Protein AF-A0A1D2X8N1-F1 (afdb_monomer_lite)

Sequence (149 aa):
MAINDTDVKLFESQRLTDEDDGGGRVTGTEVIDGNINNLYRDISRIDRTVGDMALRKAFVGVSTDNNDAYLGSHIILTEAPKDENVSVLLFNTDDQIDVRKDARDKIEAFVIPSTAASFELLGNQLYPLDLEMWVGGKRAKPREPTNSR

pLDDT: mean 75.52, std 15.56, range [36.34, 91.69]

Secondary structure (DSSP, 8-state):
-PPPGGGEEEEEEEE-SSSTT-EEEEEEEE--TT-TTSSSPPPPHHHHHH-------EEEEE--SS-PPP--------S--SSTT--------S-SS-BHHHHHHHHHTT--PPP-------SS--SS-----------PPPPPP----

Structure (mmCIF, N/CA/C/O backbone):
data_AF-A0A1D2X8N1-F1
#
_entry.id   AF-A0A1D2X8N1-F1
#
loop_
_atom_site.group_PDB
_atom_site.id
_atom_site.type_symbol
_atom_site.label_atom_id
_atom_site.label_alt_id
_atom_site.label_comp_id
_atom_site.label_asym_id
_atom_site.label_entity_id
_atom_site.label_seq_id
_atom_site.pdbx_PDB_ins_code
_atom_site.Cartn_x
_atom_site.Cartn_y
_atom_site.Cartn_z
_atom_site.occupancy
_atom_site.B_iso_or_equiv
_atom_site.auth_seq_id
_atom_site.auth_comp_id
_atom_site.auth_asym_id
_atom_site.auth_atom_id
_atom_site.pdbx_PDB_model_num
ATOM 1 N N . MET A 1 1 ? -14.653 -2.329 26.204 1.00 65.44 1 MET A N 1
ATOM 2 C CA . MET A 1 1 ? -15.166 -3.450 25.380 1.00 65.44 1 MET A CA 1
ATOM 3 C C . MET A 1 1 ? -14.074 -3.778 24.386 1.00 65.44 1 MET A C 1
ATOM 5 O O . MET A 1 1 ? -13.647 -2.876 23.683 1.00 65.44 1 MET A O 1
ATOM 9 N N . ALA A 1 2 ? -13.596 -5.021 24.359 1.00 76.25 2 ALA A N 1
ATOM 10 C CA . ALA A 1 2 ? -12.395 -5.362 23.600 1.00 76.25 2 ALA A CA 1
ATOM 11 C C . ALA A 1 2 ? -12.532 -5.043 22.101 1.00 76.25 2 ALA A C 1
ATOM 13 O O . ALA A 1 2 ? -13.596 -5.248 21.519 1.00 76.25 2 ALA A O 1
ATOM 14 N N . ILE A 1 3 ? -11.436 -4.559 21.516 1.00 76.06 3 ILE A N 1
ATOM 15 C CA . ILE A 1 3 ? -11.256 -4.455 20.068 1.00 76.06 3 ILE A CA 1
ATOM 16 C C . ILE A 1 3 ? -11.100 -5.880 19.536 1.00 76.06 3 ILE A C 1
ATOM 18 O O . ILE A 1 3 ? -10.247 -6.623 20.026 1.00 76.06 3 ILE A O 1
ATOM 22 N N . ASN A 1 4 ? -11.935 -6.260 18.575 1.00 82.06 4 ASN A N 1
ATOM 23 C CA . ASN A 1 4 ? -11.891 -7.568 17.934 1.00 82.06 4 ASN A CA 1
ATOM 24 C C . ASN A 1 4 ? -11.105 -7.496 16.625 1.00 82.06 4 ASN A C 1
ATOM 26 O O . ASN A 1 4 ? -10.931 -6.428 16.039 1.00 82.06 4 ASN A O 1
ATOM 30 N N . ASP A 1 5 ? -10.696 -8.656 16.117 1.00 78.69 5 ASP A N 1
ATOM 31 C CA . ASP A 1 5 ? -9.969 -8.749 14.847 1.00 78.69 5 ASP A CA 1
ATOM 32 C C . ASP A 1 5 ? -10.776 -8.170 13.671 1.00 78.69 5 ASP A C 1
ATOM 34 O O . ASP A 1 5 ? -10.210 -7.568 12.766 1.00 78.69 5 ASP A O 1
ATOM 38 N N . THR A 1 6 ? -12.109 -8.273 13.717 1.00 82.25 6 THR A N 1
ATOM 39 C CA . THR A 1 6 ? -13.024 -7.712 12.706 1.00 82.25 6 THR A CA 1
ATOM 40 C C . THR A 1 6 ? -13.064 -6.187 12.680 1.00 82.25 6 THR A C 1
ATOM 42 O O . THR A 1 6 ? -13.567 -5.601 11.721 1.00 82.25 6 THR A O 1
ATOM 45 N N . ASP A 1 7 ? -12.576 -5.543 13.738 1.00 82.44 7 ASP A N 1
ATOM 46 C CA . ASP A 1 7 ? -12.572 -4.089 13.856 1.00 82.44 7 ASP A CA 1
ATOM 47 C C . ASP A 1 7 ? -11.327 -3.492 13.179 1.00 82.44 7 ASP A C 1
ATOM 49 O O . ASP A 1 7 ? -11.306 -2.298 12.881 1.00 82.44 7 ASP A O 1
ATOM 53 N N . VAL A 1 8 ? -10.298 -4.306 12.900 1.00 83.50 8 VAL A N 1
ATOM 54 C CA . VAL A 1 8 ? -9.096 -3.893 12.163 1.00 83.50 8 VAL A CA 1
ATOM 55 C C . VAL A 1 8 ? -9.384 -3.948 1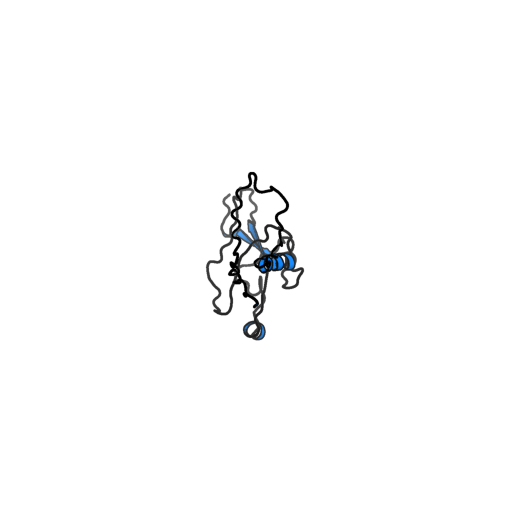0.669 1.00 83.50 8 VAL A C 1
ATOM 57 O O . VAL A 1 8 ? -9.560 -5.018 10.092 1.00 83.50 8 VAL A O 1
ATOM 60 N N . LYS A 1 9 ? -9.410 -2.777 10.036 1.00 86.62 9 LYS A N 1
ATOM 61 C CA . LYS A 1 9 ? -9.819 -2.623 8.642 1.00 86.62 9 LYS A CA 1
ATOM 62 C C . LYS A 1 9 ? -8.756 -1.922 7.818 1.00 86.62 9 LYS A C 1
ATOM 64 O O . LYS A 1 9 ? -7.994 -1.086 8.314 1.00 86.62 9 LYS A O 1
ATOM 69 N N . LEU A 1 10 ? -8.737 -2.262 6.534 1.00 87.56 10 LEU A N 1
ATOM 70 C CA . LEU A 1 10 ? -7.972 -1.556 5.519 1.00 87.56 10 LEU A CA 1
ATOM 71 C C . LEU A 1 10 ? -8.897 -0.538 4.845 1.00 87.56 10 LEU A C 1
ATOM 73 O O . LEU A 1 10 ? -10.023 -0.862 4.490 1.00 87.56 10 LEU A O 1
ATOM 77 N N . PHE A 1 11 ? -8.430 0.688 4.672 1.00 89.62 11 PHE A N 1
ATOM 78 C CA . PHE A 1 11 ? -9.166 1.797 4.085 1.00 89.62 11 PHE A CA 1
ATOM 79 C C . PHE A 1 11 ? -8.508 2.270 2.797 1.00 89.62 11 PHE A C 1
ATOM 81 O O . PHE A 1 11 ? -7.277 2.278 2.656 1.00 89.62 11 PHE A O 1
ATOM 88 N N . GLU A 1 12 ? -9.351 2.712 1.873 1.00 89.94 12 GLU A N 1
ATOM 89 C CA . GLU A 1 12 ? -8.935 3.271 0.598 1.00 89.94 12 GLU A CA 1
ATOM 90 C C . GLU A 1 12 ? -8.366 4.679 0.773 1.00 89.94 12 GLU A C 1
ATOM 92 O O . GLU A 1 12 ? -8.814 5.484 1.603 1.00 89.94 12 GLU A O 1
ATOM 97 N N . SER A 1 13 ? -7.373 4.996 -0.054 1.00 89.38 13 SER A N 1
ATOM 98 C CA . SER A 1 13 ? -6.922 6.370 -0.234 1.00 89.38 13 SER A CA 1
ATOM 99 C C . SER A 1 13 ? -7.914 7.167 -1.078 1.00 89.38 13 SER A C 1
ATOM 101 O O . SER A 1 13 ? -8.716 6.614 -1.826 1.00 89.38 13 SER A O 1
ATOM 103 N N . GLN A 1 14 ? -7.852 8.494 -0.960 1.00 88.94 14 GLN A N 1
ATOM 104 C CA . GLN A 1 14 ? -8.735 9.416 -1.675 1.00 88.94 14 GLN A CA 1
ATOM 105 C C . GLN A 1 14 ? -8.777 9.154 -3.185 1.00 88.94 14 GLN A C 1
ATOM 107 O O . GLN A 1 14 ? -9.816 9.362 -3.812 1.00 88.94 14 GLN A O 1
ATOM 112 N N . ARG A 1 15 ? -7.652 8.733 -3.768 1.00 89.56 15 ARG A N 1
ATOM 113 C CA . ARG A 1 15 ? -7.549 8.357 -5.176 1.00 89.56 15 ARG A CA 1
ATOM 114 C C . ARG A 1 15 ? -6.825 7.030 -5.288 1.00 89.56 15 ARG A C 1
ATOM 116 O O . ARG A 1 15 ? -5.602 6.970 -5.209 1.00 89.56 15 ARG A O 1
ATOM 123 N N . LEU A 1 16 ? -7.586 5.966 -5.499 1.00 85.81 16 LEU A N 1
ATOM 124 C CA . LEU A 1 16 ? -7.054 4.620 -5.658 1.00 85.81 16 LEU A CA 1
ATOM 125 C C . LEU A 1 16 ? -6.652 4.348 -7.117 1.00 85.81 16 LEU A C 1
ATOM 127 O O . LEU A 1 16 ? -7.176 3.449 -7.776 1.00 85.81 16 LEU A O 1
ATOM 131 N N . THR A 1 17 ? -5.763 5.178 -7.647 1.00 87.81 17 THR A N 1
ATOM 132 C CA . THR A 1 17 ? -5.417 5.174 -9.066 1.00 87.81 17 THR A CA 1
ATOM 133 C C . THR A 1 17 ? -3.893 5.143 -9.251 1.00 87.81 17 THR A C 1
ATOM 135 O O . THR A 1 17 ? -3.146 5.430 -8.313 1.00 87.81 17 THR A O 1
ATOM 138 N N . ASP A 1 18 ? -3.419 4.690 -10.416 1.00 83.62 18 ASP A N 1
ATOM 139 C CA . ASP A 1 18 ? -1.985 4.476 -10.698 1.00 83.62 18 ASP A CA 1
ATOM 140 C C . ASP A 1 18 ? -1.313 5.698 -11.366 1.00 83.62 18 ASP A C 1
ATOM 142 O O . ASP A 1 18 ? -0.162 5.641 -11.798 1.00 83.62 18 ASP A O 1
ATOM 146 N N . GLU A 1 19 ? -2.023 6.820 -11.429 1.00 87.38 19 GLU A N 1
ATOM 147 C CA . GLU A 1 19 ? -1.565 8.121 -11.901 1.00 87.38 19 GLU A CA 1
ATOM 148 C C . GLU A 1 19 ? -0.695 8.831 -10.850 1.00 87.38 19 GLU A C 1
ATOM 150 O O . GLU A 1 19 ? -0.690 8.492 -9.666 1.00 87.38 19 GLU A O 1
ATOM 155 N N . ASP A 1 20 ? 0.050 9.854 -11.281 1.00 87.25 20 ASP A N 1
ATOM 156 C CA . ASP A 1 20 ? 0.989 10.601 -10.430 1.00 87.25 20 ASP A CA 1
ATOM 157 C C . ASP A 1 20 ? 0.344 11.209 -9.174 1.00 87.25 20 ASP A C 1
ATOM 159 O O . ASP A 1 20 ? 1.022 11.416 -8.165 1.00 87.25 20 ASP A O 1
ATOM 163 N N . ASP A 1 21 ? -0.955 11.495 -9.235 1.00 88.00 21 ASP A N 1
ATOM 164 C CA . ASP A 1 21 ? -1.743 12.107 -8.171 1.00 88.00 21 ASP A CA 1
ATOM 165 C C . ASP A 1 21 ? -2.553 11.095 -7.336 1.00 88.00 21 ASP A C 1
ATOM 167 O O . ASP A 1 21 ? -3.347 11.510 -6.480 1.00 88.00 21 ASP A O 1
ATOM 171 N N . GLY A 1 22 ? -2.348 9.794 -7.581 1.00 86.31 22 GLY A N 1
ATOM 172 C CA . GLY A 1 22 ? -2.909 8.688 -6.808 1.00 86.31 22 GLY A CA 1
ATOM 173 C C . GLY A 1 22 ? -2.439 8.719 -5.353 1.00 86.31 22 GLY A C 1
ATOM 174 O O . GLY A 1 22 ? -1.328 9.144 -5.055 1.00 86.31 22 GLY A O 1
ATOM 175 N N . GLY A 1 23 ? -3.282 8.289 -4.419 1.00 89.38 23 GLY A N 1
ATOM 176 C CA . GLY A 1 23 ? -3.050 8.387 -2.978 1.00 89.38 23 GLY A CA 1
ATOM 177 C C . GLY A 1 23 ? -3.843 9.522 -2.327 1.00 89.38 23 GLY A C 1
ATOM 178 O O . GLY A 1 23 ? -5.056 9.639 -2.522 1.00 89.38 23 GLY A O 1
ATOM 179 N N . GLY A 1 24 ? -3.176 10.329 -1.498 1.00 89.56 24 GLY A N 1
ATOM 180 C CA . GLY A 1 24 ? -3.808 11.399 -0.723 1.00 89.56 24 GLY A CA 1
ATOM 181 C C . GLY A 1 24 ? -4.314 10.940 0.646 1.00 89.56 24 GLY A C 1
ATOM 182 O O . GLY A 1 24 ? -3.701 10.088 1.286 1.00 89.56 24 GLY A O 1
ATOM 183 N N . ARG A 1 25 ? -5.410 11.546 1.126 1.00 89.19 25 ARG A N 1
ATOM 184 C CA . ARG A 1 25 ? -5.947 11.323 2.484 1.00 89.19 25 ARG A CA 1
ATOM 185 C C . ARG A 1 25 ? -6.677 9.986 2.609 1.00 89.19 25 ARG A C 1
ATOM 187 O O . ARG A 1 25 ? -7.181 9.456 1.622 1.00 89.19 25 ARG A O 1
ATOM 194 N N . VAL A 1 26 ? -6.790 9.494 3.841 1.00 88.25 26 VAL A N 1
ATOM 195 C CA . VAL A 1 26 ? -7.656 8.356 4.173 1.00 88.25 26 VAL A CA 1
ATOM 196 C C . VAL A 1 26 ? -9.122 8.683 3.890 1.00 88.25 26 VAL A C 1
ATOM 198 O O . VAL A 1 26 ? -9.588 9.795 4.162 1.00 88.25 26 VAL A O 1
ATOM 201 N N . THR A 1 27 ? -9.844 7.711 3.343 1.00 86.75 27 THR A N 1
ATOM 202 C CA . THR A 1 27 ? -11.301 7.764 3.189 1.00 86.75 27 THR A CA 1
ATOM 203 C C . THR A 1 27 ? -11.979 6.841 4.197 1.00 86.75 27 THR A C 1
ATOM 205 O O . THR A 1 27 ? -11.346 5.970 4.786 1.00 86.75 27 THR A O 1
ATOM 208 N N . GLY A 1 28 ? -13.285 7.023 4.402 1.00 83.62 28 GLY A N 1
ATOM 209 C CA . GLY A 1 28 ? -14.094 6.082 5.182 1.00 83.62 28 GLY A CA 1
ATOM 210 C C . GLY A 1 28 ? -14.468 4.809 4.414 1.00 83.62 28 GLY A C 1
ATOM 211 O O . GLY A 1 28 ? -15.244 4.012 4.933 1.00 83.62 28 GLY A O 1
ATOM 212 N N . THR A 1 29 ? -13.977 4.638 3.182 1.00 86.62 29 THR A N 1
ATOM 213 C CA . THR A 1 29 ? -14.276 3.469 2.353 1.00 86.62 29 THR A CA 1
ATOM 214 C C . THR A 1 29 ? -13.340 2.331 2.727 1.00 86.62 29 THR A C 1
ATOM 216 O O . THR A 1 29 ? -12.118 2.464 2.664 1.00 86.62 29 THR A O 1
ATOM 219 N N . GLU A 1 30 ? -13.924 1.215 3.144 1.00 88.19 30 GLU A N 1
ATOM 220 C CA . GLU A 1 30 ? -13.202 0.003 3.511 1.00 88.19 30 GLU A CA 1
ATOM 221 C C . GLU A 1 30 ? -12.809 -0.802 2.267 1.00 88.19 30 GLU A C 1
ATOM 223 O O . GLU A 1 30 ? -13.635 -1.077 1.394 1.00 88.19 30 GLU A O 1
ATOM 228 N N . VAL A 1 31 ? -11.556 -1.251 2.236 1.00 87.06 31 VAL A N 1
ATOM 229 C CA . VAL A 1 31 ? -11.093 -2.275 1.309 1.00 87.06 31 VAL A CA 1
ATOM 230 C C . VAL A 1 31 ? -11.569 -3.628 1.833 1.00 87.06 31 VAL A C 1
ATOM 232 O O . VAL A 1 31 ? -10.988 -4.189 2.758 1.00 87.06 31 VAL A O 1
ATOM 235 N N . ILE A 1 32 ? -12.635 -4.148 1.229 1.00 86.25 32 ILE A N 1
ATOM 236 C CA . ILE A 1 32 ? -13.260 -5.415 1.615 1.00 86.25 32 ILE A CA 1
ATOM 237 C C . ILE A 1 32 ? -12.307 -6.583 1.331 1.00 86.25 32 ILE A C 1
ATOM 239 O O . ILE A 1 32 ? -11.848 -6.754 0.197 1.00 86.25 32 ILE A O 1
ATOM 243 N N . ASP A 1 33 ? -12.055 -7.405 2.350 1.00 82.12 33 ASP A N 1
ATOM 244 C CA . ASP A 1 33 ? -11.272 -8.633 2.211 1.00 82.12 33 ASP A CA 1
ATOM 245 C C . ASP A 1 33 ? -11.946 -9.635 1.255 1.00 82.12 33 ASP A C 1
ATOM 247 O O . ASP A 1 33 ? -13.171 -9.745 1.179 1.00 82.12 33 ASP A O 1
ATOM 251 N N . GLY A 1 34 ? -11.137 -10.353 0.479 1.00 79.94 34 GLY A N 1
ATOM 252 C CA . GLY A 1 34 ? -11.594 -11.302 -0.536 1.00 79.94 34 GLY A CA 1
ATOM 253 C C . GLY A 1 34 ? -12.233 -10.671 -1.780 1.00 79.94 34 GLY A C 1
ATOM 254 O O . GLY A 1 34 ? -12.525 -11.397 -2.734 1.00 79.94 34 GLY A O 1
ATOM 255 N N . ASN A 1 35 ? -12.426 -9.347 -1.822 1.00 84.75 35 ASN A N 1
ATOM 256 C CA . ASN A 1 35 ? -12.920 -8.672 -3.016 1.00 84.75 35 ASN A CA 1
ATOM 257 C C . ASN A 1 35 ? -11.785 -8.468 -4.031 1.00 84.75 35 ASN A C 1
ATOM 259 O O . ASN A 1 35 ? -10.806 -7.759 -3.783 1.00 84.75 35 ASN A O 1
ATOM 263 N N . ILE A 1 36 ? -11.927 -9.099 -5.194 1.00 80.62 36 ILE A N 1
ATOM 264 C CA . ILE A 1 36 ? -10.949 -9.010 -6.279 1.00 80.62 36 ILE A CA 1
ATOM 265 C C . ILE A 1 36 ? -11.058 -7.624 -6.916 1.00 80.62 36 ILE A C 1
ATOM 267 O O . ILE A 1 36 ? -12.145 -7.065 -7.038 1.00 80.62 36 ILE A O 1
ATOM 271 N N . ASN A 1 37 ? -9.927 -7.078 -7.349 1.00 80.88 37 ASN A N 1
ATOM 272 C CA . ASN A 1 37 ? -9.840 -5.771 -7.996 1.00 80.88 37 ASN A CA 1
ATOM 273 C C . ASN A 1 37 ? -10.170 -4.561 -7.117 1.00 80.88 37 ASN A C 1
ATOM 275 O O . ASN A 1 37 ? -10.339 -3.458 -7.633 1.00 80.88 37 ASN A O 1
ATOM 279 N N . ASN A 1 38 ? -10.223 -4.748 -5.797 1.00 83.50 38 ASN A N 1
ATOM 280 C CA . ASN A 1 38 ? -10.568 -3.663 -4.889 1.00 83.50 38 ASN A CA 1
ATOM 281 C C . ASN A 1 38 ? -9.384 -2.734 -4.598 1.00 83.50 38 ASN A C 1
ATOM 283 O O . ASN A 1 38 ? -9.554 -1.526 -4.536 1.00 83.50 38 ASN A O 1
ATOM 287 N N . LEU A 1 39 ? -8.171 -3.286 -4.456 1.00 84.81 39 LEU A N 1
ATOM 288 C CA . LEU A 1 39 ? -6.967 -2.495 -4.173 1.00 84.81 39 LEU A CA 1
ATOM 289 C C . LEU A 1 39 ? -6.056 -2.314 -5.388 1.00 84.81 39 LEU A C 1
ATOM 291 O O . LEU A 1 39 ? -5.447 -1.263 -5.523 1.00 84.81 39 LEU A O 1
ATOM 295 N N . TYR A 1 40 ? -5.961 -3.314 -6.258 1.00 86.00 40 TYR A N 1
ATOM 296 C CA . TYR A 1 40 ? -5.162 -3.306 -7.484 1.00 86.00 40 TYR A CA 1
ATOM 297 C C . TYR A 1 40 ? -6.013 -3.862 -8.611 1.00 86.00 40 TYR A C 1
ATOM 299 O O . TYR A 1 40 ? -6.789 -4.775 -8.369 1.00 86.00 40 TYR A O 1
ATOM 307 N N . ARG A 1 41 ? -5.863 -3.337 -9.827 1.00 85.31 41 ARG A N 1
ATOM 308 C CA . ARG A 1 41 ? -6.501 -3.929 -11.010 1.00 85.31 41 ARG A CA 1
ATOM 309 C C . ARG A 1 41 ? -5.838 -5.257 -11.387 1.00 85.31 41 ARG A C 1
ATOM 311 O O . ARG A 1 41 ? -4.672 -5.481 -11.064 1.00 85.31 41 ARG A O 1
ATOM 318 N N . ASP A 1 42 ? -6.548 -6.063 -12.164 1.00 84.56 42 ASP A N 1
ATOM 319 C CA . ASP A 1 42 ? -5.990 -7.256 -12.790 1.00 84.56 42 ASP A CA 1
ATOM 320 C C . ASP A 1 42 ? -4.792 -6.908 -13.683 1.00 84.56 42 ASP A C 1
ATOM 322 O O . ASP A 1 42 ? -4.814 -5.940 -14.450 1.00 84.56 42 ASP A O 1
ATOM 326 N N . ILE A 1 43 ? -3.757 -7.745 -13.609 1.00 81.81 43 ILE A N 1
ATOM 327 C CA . ILE A 1 43 ? -2.578 -7.641 -14.469 1.00 81.81 43 ILE A CA 1
ATOM 328 C C . ILE A 1 43 ? -2.900 -8.161 -15.873 1.00 81.81 43 ILE A C 1
ATOM 330 O O . ILE A 1 43 ? -3.420 -9.268 -16.049 1.00 81.81 43 ILE A O 1
ATOM 334 N N . 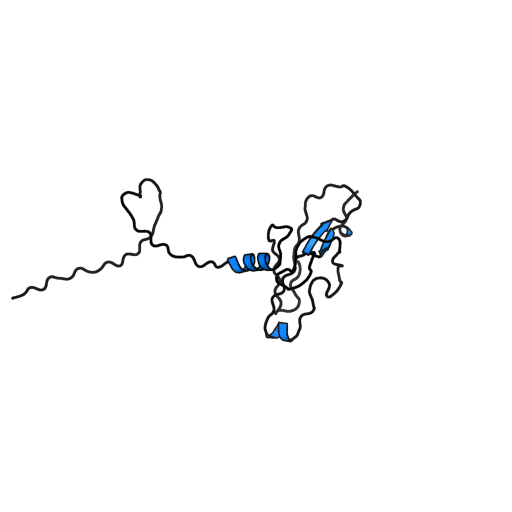SER A 1 44 ? -2.578 -7.381 -16.905 1.00 83.69 44 SER A N 1
ATOM 335 C CA . SER A 1 44 ? -2.747 -7.835 -18.284 1.00 83.69 44 SER A CA 1
ATOM 336 C C . SER A 1 44 ? -1.562 -8.697 -18.742 1.00 83.69 44 SER A C 1
ATOM 338 O O . SER A 1 44 ? -0.469 -8.679 -18.172 1.00 83.69 44 SER A O 1
ATOM 340 N N . ARG A 1 45 ? -1.744 -9.462 -19.831 1.00 82.31 45 ARG A N 1
ATOM 341 C CA . ARG A 1 45 ? -0.644 -10.255 -20.425 1.00 82.31 45 ARG A CA 1
ATOM 342 C C . ARG A 1 45 ? 0.501 -9.374 -20.926 1.00 82.31 45 ARG A C 1
ATOM 344 O O . ARG A 1 45 ? 1.645 -9.823 -20.955 1.00 82.31 45 ARG A O 1
ATOM 351 N N . ILE A 1 46 ? 0.180 -8.153 -21.350 1.00 83.69 46 ILE A N 1
ATOM 352 C CA . ILE A 1 46 ? 1.171 -7.185 -21.818 1.00 83.69 46 ILE A CA 1
ATOM 353 C C . ILE A 1 46 ? 1.982 -6.687 -20.626 1.00 83.69 46 ILE A C 1
ATOM 355 O O . ILE A 1 46 ? 3.206 -6.720 -20.706 1.00 83.69 46 ILE A O 1
ATOM 359 N N . ASP A 1 47 ? 1.331 -6.362 -19.508 1.00 80.88 47 ASP A N 1
ATOM 360 C CA . ASP A 1 47 ? 2.008 -5.919 -18.279 1.00 80.88 47 ASP A CA 1
ATOM 361 C C . ASP A 1 47 ? 2.969 -6.995 -17.763 1.00 80.88 47 ASP A C 1
ATOM 363 O O . ASP A 1 47 ? 4.102 -6.706 -17.393 1.00 80.88 47 ASP A O 1
ATOM 367 N N . ARG A 1 48 ? 2.577 -8.271 -17.859 1.00 79.62 48 ARG A N 1
ATOM 368 C CA . ARG A 1 48 ? 3.453 -9.398 -17.507 1.00 79.62 48 ARG A CA 1
ATOM 369 C C . ARG A 1 48 ? 4.630 -9.600 -18.474 1.00 79.62 48 ARG A C 1
ATOM 371 O O . ARG A 1 48 ? 5.621 -10.215 -18.098 1.00 79.62 48 ARG A O 1
ATOM 378 N N . THR A 1 49 ? 4.529 -9.123 -19.715 1.00 80.25 49 THR A N 1
ATOM 379 C CA . THR A 1 49 ? 5.589 -9.278 -20.730 1.00 80.25 49 THR A CA 1
ATOM 380 C C . THR A 1 49 ? 6.558 -8.097 -20.731 1.00 80.25 49 THR A C 1
ATOM 382 O O . THR A 1 49 ? 7.760 -8.287 -20.889 1.00 80.25 49 THR A O 1
ATOM 385 N N . VAL A 1 50 ? 6.033 -6.880 -20.591 1.00 85.12 50 VAL A N 1
ATOM 386 C CA . VAL A 1 50 ? 6.793 -5.623 -20.675 1.00 85.12 50 VAL A CA 1
ATOM 387 C C . VAL A 1 50 ? 7.304 -5.184 -19.299 1.00 85.12 50 VAL A C 1
ATOM 389 O O . VAL A 1 50 ? 8.334 -4.519 -19.218 1.00 85.12 50 VAL A O 1
ATOM 392 N N . GLY A 1 51 ? 6.628 -5.608 -18.230 1.00 82.19 51 GLY A N 1
ATOM 393 C CA . GLY A 1 51 ? 6.821 -5.107 -16.876 1.00 82.19 51 GLY A CA 1
ATOM 394 C C . GLY A 1 51 ? 5.930 -3.893 -16.610 1.00 82.19 51 GLY A C 1
ATOM 395 O O . GLY A 1 51 ? 5.842 -2.986 -17.435 1.00 82.19 51 GLY A O 1
ATOM 396 N N . ASP A 1 52 ? 5.284 -3.880 -15.445 1.00 87.00 52 ASP A N 1
ATOM 397 C CA . ASP A 1 52 ? 4.519 -2.746 -14.918 1.00 87.00 52 ASP A CA 1
ATOM 398 C C . ASP A 1 52 ? 4.843 -2.574 -13.427 1.00 87.00 52 ASP A C 1
ATOM 400 O O . ASP A 1 52 ? 5.133 -3.548 -12.726 1.00 87.00 52 ASP A O 1
ATOM 404 N N . MET A 1 53 ? 4.801 -1.335 -12.942 1.00 85.75 53 MET A N 1
ATOM 405 C CA . MET A 1 53 ? 4.959 -1.007 -11.529 1.00 85.75 53 MET A CA 1
ATOM 406 C C . MET A 1 53 ? 3.684 -0.325 -11.044 1.00 85.75 53 MET A C 1
ATOM 408 O O . MET A 1 53 ? 3.433 0.837 -11.358 1.00 85.75 53 MET A O 1
ATOM 412 N N . ALA A 1 54 ? 2.904 -1.025 -10.226 1.00 87.81 54 ALA A N 1
ATOM 413 C CA . ALA A 1 54 ? 1.741 -0.462 -9.552 1.00 87.81 54 ALA A CA 1
ATOM 414 C C . ALA A 1 54 ? 2.102 -0.078 -8.109 1.00 87.81 54 ALA A C 1
ATOM 416 O O . ALA A 1 54 ? 2.682 -0.867 -7.367 1.00 87.81 54 ALA A O 1
ATOM 417 N N . LEU A 1 55 ? 1.746 1.140 -7.712 1.00 88.81 55 LEU A N 1
ATOM 418 C CA . LEU A 1 55 ? 1.948 1.707 -6.382 1.00 88.81 55 LEU A CA 1
ATOM 419 C C . LEU A 1 55 ? 0.592 2.217 -5.897 1.00 88.81 55 LEU A C 1
ATOM 421 O O . LEU A 1 55 ? 0.030 3.147 -6.481 1.00 88.81 55 LEU A O 1
ATOM 425 N N . ARG A 1 56 ? 0.077 1.621 -4.820 1.00 89.88 56 ARG A N 1
ATOM 426 C CA . ARG A 1 56 ? -1.173 2.039 -4.176 1.00 89.88 56 ARG A CA 1
ATOM 427 C C . ARG A 1 56 ? -0.897 2.442 -2.741 1.00 89.88 56 ARG A C 1
ATOM 429 O O . ARG A 1 56 ? -0.155 1.770 -2.027 1.00 89.88 56 ARG A O 1
ATOM 436 N N . LYS A 1 57 ? -1.572 3.502 -2.307 1.00 89.69 57 LYS A N 1
ATOM 437 C CA . LYS A 1 57 ? -1.623 3.893 -0.904 1.00 89.69 57 LYS A CA 1
ATOM 438 C C . LYS A 1 57 ? -2.894 3.351 -0.265 1.00 89.69 57 LYS A C 1
ATOM 440 O O . LYS A 1 57 ? -3.989 3.564 -0.790 1.00 89.69 57 LYS A O 1
ATOM 445 N N . ALA A 1 58 ? -2.734 2.692 0.874 1.00 89.12 58 ALA A N 1
ATOM 446 C CA . ALA A 1 58 ? -3.818 2.170 1.691 1.00 89.12 58 ALA A CA 1
ATOM 447 C C . ALA A 1 58 ? -3.546 2.487 3.163 1.00 89.12 58 ALA A C 1
ATOM 449 O O . ALA A 1 58 ? -2.392 2.646 3.565 1.00 89.12 58 ALA A O 1
ATOM 450 N N . PHE A 1 59 ? -4.603 2.580 3.962 1.00 88.12 59 PHE A N 1
ATOM 451 C CA . PHE A 1 59 ? -4.509 2.947 5.372 1.00 88.12 59 PHE A CA 1
ATOM 452 C C . PHE A 1 59 ? -5.055 1.831 6.241 1.00 88.12 59 PHE A C 1
ATOM 454 O O . PHE A 1 59 ? -6.128 1.320 5.957 1.00 88.12 59 PHE A O 1
ATOM 461 N N . VAL A 1 60 ? -4.372 1.482 7.326 1.00 86.69 60 VAL A N 1
ATOM 462 C CA . VAL A 1 60 ? -4.960 0.605 8.343 1.00 86.69 60 VAL A CA 1
ATOM 463 C C . VAL A 1 60 ? -5.452 1.439 9.503 1.00 86.69 60 VAL A C 1
ATOM 465 O O . VAL A 1 60 ? -4.774 2.355 9.966 1.00 86.69 60 VAL A O 1
ATOM 468 N N . GLY A 1 61 ? -6.657 1.119 9.951 1.00 82.44 61 GLY A N 1
ATOM 469 C CA . GLY A 1 61 ? -7.279 1.745 11.099 1.00 82.44 61 GLY A CA 1
ATOM 470 C C . GLY A 1 61 ? -8.234 0.781 11.780 1.00 82.44 61 GLY A C 1
ATOM 471 O O . GLY A 1 61 ? -8.624 -0.239 11.215 1.00 82.44 61 GLY A O 1
ATOM 472 N N . VAL A 1 62 ? -8.615 1.119 13.006 1.00 82.44 62 VAL A N 1
ATOM 473 C CA . VAL A 1 62 ? -9.622 0.362 13.746 1.00 82.44 62 VAL A CA 1
ATOM 474 C C . VAL A 1 62 ? -10.948 1.103 13.657 1.00 82.44 62 VAL A C 1
ATOM 476 O O . VAL A 1 62 ? -11.022 2.283 13.998 1.00 82.44 62 VAL A O 1
ATOM 479 N N . SER A 1 63 ? -11.988 0.420 13.190 1.00 81.94 63 SER A N 1
ATOM 480 C CA . SER A 1 63 ? -13.357 0.929 13.141 1.00 81.94 63 SER A CA 1
ATOM 481 C C . SER A 1 63 ? -14.168 0.245 14.231 1.00 81.94 63 SER A C 1
ATOM 483 O O . SER A 1 63 ? -14.553 -0.911 14.102 1.00 81.94 63 SER A O 1
ATOM 485 N N . THR A 1 64 ? -14.379 0.955 15.333 1.00 80.06 64 THR A N 1
ATOM 486 C CA . THR A 1 64 ? -15.070 0.462 16.525 1.00 80.06 64 THR A CA 1
ATOM 487 C C . THR A 1 64 ? -15.946 1.581 17.076 1.00 80.06 64 THR A C 1
ATOM 489 O O . THR A 1 64 ? -15.528 2.737 17.103 1.00 80.06 64 THR A O 1
ATOM 492 N N . ASP A 1 65 ? -17.138 1.234 17.564 1.00 79.12 65 ASP A N 1
ATOM 493 C CA . ASP A 1 65 ? -18.041 2.167 18.259 1.00 79.12 65 ASP A CA 1
ATOM 494 C C . ASP A 1 65 ? -17.614 2.437 19.717 1.00 79.12 65 ASP A C 1
ATOM 496 O O . ASP A 1 65 ? -18.261 3.190 20.448 1.00 79.12 65 ASP A O 1
ATOM 500 N N . ASN A 1 66 ? -16.533 1.800 20.169 1.00 76.06 66 ASN A N 1
ATOM 501 C CA . ASN A 1 66 ? -15.991 1.934 21.514 1.00 76.06 66 ASN A CA 1
ATOM 502 C C . ASN A 1 66 ? -14.745 2.841 21.575 1.00 76.06 66 ASN A C 1
ATOM 504 O O . ASN A 1 66 ? -13.958 2.901 20.637 1.00 76.06 66 ASN A O 1
ATOM 508 N N . ASN A 1 67 ? -14.528 3.475 22.733 1.00 72.06 67 ASN A N 1
ATOM 509 C CA . ASN A 1 67 ? -13.412 4.388 23.033 1.00 72.06 67 ASN A CA 1
ATOM 510 C C . ASN A 1 67 ? -12.208 3.700 23.715 1.00 72.06 67 ASN A C 1
ATOM 512 O O . ASN A 1 67 ? -11.437 4.358 24.417 1.00 72.06 67 ASN A O 1
ATOM 516 N N . ASP A 1 68 ? -12.046 2.382 23.569 1.00 77.81 68 ASP A N 1
ATOM 517 C CA . ASP A 1 68 ? -10.891 1.694 24.161 1.00 77.81 68 ASP A CA 1
ATOM 518 C C . ASP A 1 68 ? -9.594 2.143 23.464 1.00 77.81 68 ASP A C 1
ATOM 520 O O . ASP A 1 68 ? -9.540 2.316 22.246 1.00 77.81 68 ASP A O 1
ATOM 524 N N . ALA A 1 69 ? -8.540 2.363 24.255 1.00 67.19 69 ALA A N 1
ATOM 525 C CA . ALA A 1 69 ? -7.275 2.884 23.752 1.00 67.19 69 ALA A CA 1
ATOM 526 C C . ALA A 1 69 ? -6.585 1.867 22.831 1.00 67.19 69 ALA A C 1
ATOM 528 O O . ALA A 1 69 ? -6.219 0.770 23.257 1.00 67.19 69 ALA A O 1
ATOM 529 N N . TYR A 1 70 ? -6.365 2.264 21.579 1.00 68.12 70 TYR A N 1
ATOM 530 C CA . TYR A 1 70 ? -5.619 1.477 20.608 1.00 68.12 70 TYR A CA 1
ATOM 531 C C . TYR A 1 70 ? -4.128 1.832 20.647 1.00 68.12 70 TYR A C 1
ATOM 533 O O . TYR A 1 70 ? -3.756 2.994 20.492 1.00 68.12 70 TYR A O 1
ATOM 541 N N . LEU A 1 71 ? -3.272 0.830 20.872 1.00 68.44 71 LEU A N 1
ATOM 542 C CA . LEU A 1 71 ? -1.828 1.006 21.102 1.00 68.44 71 LEU A CA 1
ATOM 543 C C . LEU A 1 71 ? -0.978 0.972 19.818 1.00 68.44 71 LEU A C 1
ATOM 545 O O . LEU A 1 71 ? 0.227 1.205 19.891 1.00 68.44 71 LEU A O 1
ATOM 549 N N . GLY A 1 72 ? -1.589 0.718 18.656 1.00 66.69 72 GLY A N 1
ATOM 550 C CA . GLY A 1 72 ? -0.929 0.770 17.349 1.00 66.69 72 GLY A CA 1
ATOM 551 C C . GLY A 1 72 ? -1.327 -0.372 16.414 1.00 66.69 72 GLY A C 1
ATOM 552 O O . GLY A 1 72 ? -1.630 -1.476 16.863 1.00 66.69 72 GLY A O 1
ATOM 553 N N . SER A 1 73 ? -1.312 -0.090 15.109 1.00 71.88 73 SER A N 1
ATOM 554 C CA . SER A 1 73 ? -1.555 -1.054 14.029 1.00 71.88 73 SER A CA 1
ATOM 555 C C . SER A 1 73 ? -0.282 -1.303 13.238 1.00 71.88 73 SER A C 1
ATOM 557 O O . SER A 1 73 ? 0.405 -0.355 12.851 1.00 71.88 73 SER A O 1
ATOM 559 N N . HIS A 1 74 ? -0.020 -2.565 12.912 1.00 80.06 74 HIS A N 1
ATOM 560 C CA . HIS A 1 74 ? 1.058 -2.958 12.012 1.00 80.06 74 HIS A CA 1
ATOM 561 C C . HIS A 1 74 ? 0.500 -3.780 10.855 1.00 80.06 74 HIS A C 1
ATOM 563 O O . HIS A 1 74 ? -0.468 -4.519 11.020 1.00 80.06 74 HIS A O 1
ATOM 569 N N . ILE A 1 75 ? 1.133 -3.654 9.691 1.00 82.19 75 ILE A N 1
ATOM 570 C CA . ILE A 1 75 ? 0.814 -4.430 8.494 1.00 82.19 75 ILE A CA 1
ATOM 571 C C . ILE A 1 75 ? 2.021 -5.293 8.177 1.00 82.19 75 ILE A C 1
ATOM 573 O O . ILE A 1 75 ? 3.149 -4.800 8.154 1.00 82.19 75 ILE A O 1
ATOM 577 N N . ILE A 1 76 ? 1.772 -6.570 7.908 1.00 85.88 76 ILE A N 1
ATOM 578 C CA . ILE A 1 76 ? 2.783 -7.504 7.427 1.00 85.88 76 ILE A CA 1
ATOM 579 C C . ILE A 1 76 ? 2.258 -8.224 6.189 1.00 85.88 76 ILE A C 1
ATOM 581 O O . ILE A 1 76 ? 1.077 -8.555 6.105 1.00 85.88 76 ILE A O 1
ATOM 585 N N . LEU A 1 77 ? 3.149 -8.478 5.233 1.00 84.88 77 LEU A N 1
ATOM 586 C CA . LEU A 1 77 ? 2.881 -9.376 4.117 1.00 84.88 77 LEU A CA 1
ATOM 587 C C . LEU A 1 77 ? 3.300 -10.787 4.545 1.00 84.88 77 LEU A C 1
ATOM 589 O O . LEU A 1 77 ? 4.489 -11.049 4.722 1.00 84.88 77 LEU A O 1
ATOM 593 N N . THR A 1 78 ? 2.330 -11.670 4.773 1.00 86.25 78 THR A N 1
ATOM 594 C CA . THR A 1 78 ? 2.573 -13.031 5.284 1.00 86.25 78 THR A CA 1
ATOM 595 C C . THR A 1 78 ? 2.862 -14.043 4.182 1.00 86.25 78 THR A C 1
ATOM 597 O O . THR A 1 78 ? 3.655 -14.959 4.388 1.00 86.25 78 THR A O 1
ATOM 600 N N . GLU A 1 79 ? 2.237 -13.881 3.017 1.00 85.69 79 GLU A N 1
ATOM 601 C CA . GLU A 1 79 ? 2.374 -14.771 1.866 1.00 85.69 79 GLU A CA 1
ATOM 602 C C . GLU A 1 79 ? 2.851 -13.974 0.649 1.00 85.69 79 GLU A C 1
ATOM 604 O O . GLU A 1 79 ? 2.350 -12.886 0.357 1.00 85.69 79 GLU A O 1
ATOM 609 N N . ALA A 1 80 ? 3.841 -14.518 -0.058 1.00 83.50 80 ALA A N 1
ATOM 610 C CA . ALA A 1 80 ? 4.300 -13.953 -1.318 1.00 83.50 80 ALA A CA 1
ATOM 611 C C . ALA A 1 80 ? 3.258 -14.185 -2.434 1.00 83.50 80 ALA A C 1
ATOM 613 O O . ALA A 1 80 ? 2.467 -15.128 -2.358 1.00 83.50 80 ALA A O 1
ATOM 614 N N . PRO A 1 81 ? 3.258 -13.365 -3.498 1.00 84.81 81 PRO A N 1
ATOM 615 C CA . PRO A 1 81 ? 2.402 -13.595 -4.657 1.00 84.81 81 PRO A CA 1
ATOM 616 C C . PRO A 1 81 ? 2.590 -14.998 -5.246 1.00 84.81 81 PRO A C 1
ATOM 618 O O . PRO A 1 81 ? 3.702 -15.512 -5.326 1.00 84.81 81 PRO A O 1
ATOM 621 N N . LYS A 1 82 ? 1.495 -15.601 -5.722 1.00 86.38 82 LYS A N 1
ATOM 622 C CA . LYS A 1 82 ? 1.525 -16.927 -6.368 1.00 86.38 82 LYS A CA 1
ATOM 623 C C . LYS A 1 82 ? 2.209 -16.928 -7.741 1.00 86.38 82 LYS A C 1
ATOM 625 O O . LYS A 1 82 ? 2.549 -17.996 -8.239 1.00 86.38 82 LYS A O 1
ATOM 630 N N . ASP A 1 83 ? 2.355 -15.765 -8.376 1.00 84.19 83 ASP A N 1
ATOM 631 C CA . ASP A 1 83 ? 3.073 -15.609 -9.645 1.00 84.19 83 ASP A CA 1
ATOM 632 C C . ASP A 1 83 ? 4.522 -15.200 -9.361 1.00 84.19 83 ASP A C 1
ATOM 634 O O . ASP A 1 83 ? 4.763 -14.149 -8.772 1.00 84.19 83 ASP A O 1
ATOM 638 N N . GLU A 1 84 ? 5.480 -16.009 -9.815 1.00 84.56 84 GLU A N 1
ATOM 639 C CA . GLU A 1 84 ? 6.920 -15.777 -9.628 1.00 84.56 84 GLU A CA 1
ATOM 640 C C . GLU A 1 84 ? 7.411 -14.465 -10.262 1.00 84.56 84 GLU A C 1
ATOM 642 O O . GLU A 1 84 ? 8.440 -13.929 -9.856 1.00 84.56 84 GLU A O 1
ATOM 647 N N . ASN A 1 85 ? 6.682 -13.929 -11.246 1.00 84.44 85 ASN A N 1
ATOM 648 C CA . ASN A 1 85 ? 7.037 -12.673 -11.913 1.00 84.44 85 ASN A CA 1
ATOM 649 C C . ASN A 1 85 ? 6.523 -11.435 -11.166 1.00 84.44 85 ASN A C 1
ATOM 651 O O . ASN A 1 85 ? 6.764 -10.313 -11.608 1.00 84.44 85 ASN A O 1
ATOM 655 N N . VAL A 1 86 ? 5.792 -11.620 -10.063 1.00 84.62 86 VAL A N 1
ATOM 656 C CA . VAL A 1 86 ? 5.211 -10.529 -9.281 1.00 84.62 86 VAL A CA 1
ATOM 657 C C . VAL A 1 86 ? 5.957 -10.412 -7.961 1.00 84.62 86 VAL A C 1
ATOM 659 O O . VAL A 1 86 ? 6.007 -11.339 -7.159 1.00 84.62 86 VAL A O 1
ATOM 662 N N . SER A 1 87 ? 6.524 -9.235 -7.726 1.00 86.19 87 SER A N 1
ATOM 663 C CA . SER A 1 87 ? 7.166 -8.877 -6.463 1.00 86.19 87 SER A CA 1
ATOM 664 C C . SER A 1 87 ? 6.383 -7.759 -5.791 1.00 86.19 87 SER A C 1
ATOM 666 O O . SER A 1 87 ? 5.883 -6.857 -6.460 1.00 86.19 87 SER A O 1
ATOM 668 N N . VAL A 1 88 ? 6.273 -7.821 -4.465 1.00 87.88 88 VAL A N 1
ATOM 669 C CA . VAL A 1 88 ? 5.534 -6.844 -3.658 1.00 87.88 88 VAL A CA 1
ATOM 670 C C . VAL A 1 88 ? 6.478 -6.232 -2.637 1.00 87.88 88 VAL A C 1
ATOM 672 O O . VAL A 1 88 ? 7.265 -6.936 -2.006 1.00 87.88 88 VAL A O 1
ATOM 675 N N . LEU A 1 89 ? 6.374 -4.917 -2.463 1.00 87.44 89 LEU A N 1
ATOM 676 C CA . LEU A 1 89 ? 7.096 -4.164 -1.449 1.00 87.44 89 LEU A CA 1
ATOM 677 C C . LEU A 1 89 ? 6.097 -3.345 -0.636 1.00 87.44 89 LEU A C 1
ATOM 679 O O . LEU A 1 89 ? 5.298 -2.600 -1.197 1.00 87.44 89 LEU A O 1
ATOM 683 N N . LEU A 1 90 ? 6.175 -3.467 0.687 1.00 88.19 90 LEU A N 1
ATOM 684 C CA . LEU A 1 90 ? 5.451 -2.612 1.620 1.00 88.19 90 LEU A CA 1
ATOM 685 C C . LEU A 1 90 ? 6.432 -1.598 2.212 1.00 88.19 90 LEU A C 1
ATOM 687 O O . LEU A 1 90 ? 7.480 -1.977 2.733 1.00 88.19 90 LEU A O 1
ATOM 691 N N . PHE A 1 91 ? 6.093 -0.316 2.140 1.00 86.88 91 PHE A N 1
ATOM 692 C CA . PHE A 1 91 ? 6.883 0.767 2.718 1.00 86.88 91 PHE A CA 1
ATOM 693 C C . PHE A 1 91 ? 5.962 1.890 3.204 1.00 86.88 91 PHE A C 1
ATOM 695 O O . PHE A 1 91 ? 4.780 1.928 2.870 1.00 86.88 91 PHE A O 1
ATOM 702 N N . ASN A 1 92 ? 6.514 2.798 4.006 1.00 87.25 92 ASN A N 1
ATOM 703 C CA . ASN A 1 92 ? 5.823 3.985 4.495 1.00 87.25 92 ASN A CA 1
ATOM 704 C C . ASN A 1 92 ? 6.581 5.243 4.048 1.00 87.25 92 ASN A C 1
ATOM 706 O O . ASN A 1 92 ? 7.817 5.282 4.085 1.00 87.25 92 ASN A O 1
ATOM 710 N N . THR A 1 93 ? 5.854 6.282 3.643 1.00 83.62 93 THR A N 1
ATOM 711 C CA . THR A 1 93 ? 6.412 7.602 3.317 1.00 83.62 93 THR A CA 1
ATOM 712 C C . THR A 1 93 ? 6.631 8.468 4.567 1.00 83.62 93 THR A C 1
ATOM 714 O O . THR A 1 93 ? 7.458 9.371 4.515 1.00 83.62 93 THR A O 1
ATOM 717 N N . ASP A 1 94 ? 6.014 8.120 5.702 1.00 84.38 94 ASP A N 1
ATOM 718 C CA . ASP A 1 94 ? 5.902 8.912 6.944 1.00 84.38 94 ASP A CA 1
ATOM 719 C C . ASP A 1 94 ? 5.065 10.191 6.788 1.00 84.38 94 ASP A C 1
ATOM 721 O O . ASP A 1 94 ? 5.082 11.077 7.642 1.00 84.38 94 ASP A O 1
ATOM 725 N N . ASP A 1 95 ? 4.272 10.251 5.719 1.00 86.00 95 ASP A N 1
ATOM 726 C CA . ASP A 1 95 ? 3.293 11.297 5.460 1.00 86.00 95 ASP A CA 1
ATOM 727 C C . ASP A 1 95 ? 1.890 10.674 5.356 1.00 86.00 95 ASP A C 1
ATOM 729 O O . ASP A 1 95 ? 1.689 9.556 4.887 1.00 86.00 95 ASP A O 1
ATOM 733 N N . GLN A 1 96 ? 0.892 11.392 5.854 1.00 85.12 96 GLN A N 1
ATOM 734 C CA . GLN A 1 96 ? -0.513 11.005 5.775 1.00 85.12 96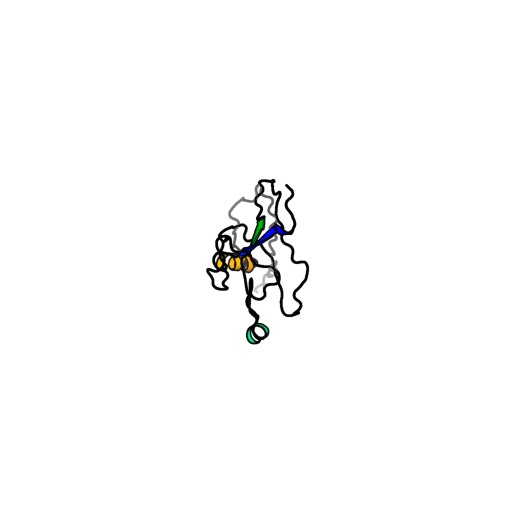 GLN A CA 1
ATOM 735 C C . GLN A 1 96 ? -1.138 11.387 4.431 1.00 85.12 96 GLN A C 1
ATOM 737 O O . GLN A 1 96 ? -2.121 10.768 4.021 1.00 85.12 96 GLN A O 1
ATOM 742 N N . ILE A 1 97 ? -0.599 12.389 3.734 1.00 89.00 97 ILE A N 1
ATOM 743 C CA . ILE A 1 97 ? -1.215 12.975 2.535 1.00 89.00 97 ILE A CA 1
ATOM 744 C C . ILE A 1 97 ? -0.379 12.824 1.265 1.00 89.00 97 ILE A C 1
ATOM 746 O O . ILE A 1 97 ? -0.789 13.352 0.233 1.00 89.00 97 ILE A O 1
ATOM 750 N N . ASP A 1 98 ? 0.731 12.086 1.321 1.00 89.19 98 ASP A N 1
ATOM 751 C CA . ASP A 1 98 ? 1.565 11.815 0.151 1.00 89.19 98 ASP A CA 1
ATOM 752 C C . ASP A 1 98 ? 0.774 11.175 -0.987 1.00 89.19 98 ASP A C 1
ATOM 754 O O . ASP A 1 98 ? -0.195 10.417 -0.787 1.00 89.19 98 ASP A O 1
ATOM 758 N N . VAL A 1 99 ? 1.225 11.523 -2.187 1.00 91.69 99 VAL A N 1
ATOM 759 C CA . VAL A 1 99 ? 0.750 10.979 -3.451 1.00 91.69 99 VAL A CA 1
ATOM 760 C C . VAL A 1 99 ? 1.798 10.048 -4.054 1.00 91.69 99 VAL A C 1
ATOM 762 O O . VAL A 1 99 ? 2.951 9.987 -3.625 1.00 91.69 99 VAL A O 1
ATOM 765 N N . ARG A 1 100 ? 1.402 9.320 -5.095 1.00 89.81 100 ARG A N 1
ATOM 766 C CA . ARG A 1 100 ? 2.224 8.333 -5.792 1.00 89.81 100 ARG A CA 1
ATOM 767 C C . ARG A 1 100 ? 3.572 8.901 -6.222 1.00 89.81 100 ARG A C 1
ATOM 769 O O . ARG A 1 100 ? 4.578 8.203 -6.123 1.00 89.81 100 ARG A O 1
ATOM 776 N N . LYS A 1 101 ? 3.597 10.150 -6.691 1.00 89.75 101 LYS A N 1
ATOM 777 C CA . LYS A 1 101 ? 4.838 10.831 -7.067 1.00 89.75 101 LYS A CA 1
ATOM 778 C C . LYS A 1 101 ? 5.848 10.880 -5.917 1.00 89.75 101 LYS A C 1
ATOM 780 O O . LYS A 1 101 ? 6.993 10.503 -6.127 1.00 89.75 101 LYS A O 1
ATOM 785 N N . ASP A 1 102 ? 5.423 11.266 -4.718 1.00 88.94 102 ASP A N 1
ATOM 786 C CA . ASP A 1 102 ? 6.314 11.371 -3.556 1.00 88.94 102 ASP A CA 1
ATOM 787 C C . ASP A 1 102 ? 6.830 9.987 -3.133 1.00 88.94 102 ASP A C 1
ATOM 789 O O . ASP A 1 102 ? 8.007 9.802 -2.821 1.00 88.94 102 ASP A O 1
ATOM 793 N N . ALA A 1 103 ? 5.946 8.987 -3.183 1.00 86.50 103 ALA A N 1
ATOM 794 C CA . ALA A 1 103 ? 6.282 7.602 -2.886 1.00 86.50 103 ALA A CA 1
ATOM 795 C C . ALA A 1 103 ? 7.307 7.032 -3.886 1.00 86.50 103 ALA A C 1
ATOM 797 O O . ALA A 1 103 ? 8.270 6.376 -3.486 1.00 86.50 103 ALA A O 1
ATOM 798 N N . ARG A 1 104 ? 7.136 7.323 -5.183 1.00 88.06 104 ARG A N 1
ATOM 799 C CA . ARG A 1 104 ? 8.094 6.963 -6.237 1.00 88.06 104 ARG A CA 1
ATOM 800 C C . ARG A 1 104 ? 9.436 7.647 -6.013 1.00 88.06 104 ARG A C 1
ATOM 802 O O . ARG A 1 104 ? 10.456 6.964 -6.012 1.00 88.06 104 ARG A O 1
ATOM 809 N N . ASP A 1 105 ? 9.432 8.952 -5.761 1.00 87.81 105 ASP A N 1
ATOM 810 C CA . ASP A 1 105 ? 10.655 9.717 -5.520 1.00 87.81 105 ASP A CA 1
ATOM 811 C C . ASP A 1 105 ? 11.433 9.130 -4.319 1.00 87.81 105 ASP A C 1
ATOM 813 O O . ASP A 1 105 ? 12.657 9.027 -4.368 1.00 87.81 105 ASP A O 1
ATOM 817 N N . LYS A 1 106 ? 10.742 8.639 -3.274 1.00 84.50 106 LYS A N 1
ATOM 818 C CA . LYS A 1 106 ? 11.367 7.953 -2.123 1.00 84.50 106 LYS A CA 1
ATOM 819 C C . LYS A 1 106 ? 12.003 6.606 -2.492 1.00 84.50 106 LYS A C 1
ATOM 821 O O . LYS A 1 106 ? 13.077 6.292 -1.980 1.00 84.50 106 LYS A O 1
ATOM 826 N N . ILE A 1 107 ? 11.371 5.818 -3.366 1.00 84.25 107 ILE A N 1
ATOM 827 C CA . ILE A 1 107 ? 11.933 4.549 -3.871 1.00 84.25 107 ILE A CA 1
ATOM 828 C C . ILE A 1 107 ? 13.161 4.821 -4.755 1.00 84.25 107 ILE A C 1
ATOM 830 O O . ILE A 1 107 ? 14.174 4.129 -4.646 1.00 84.25 107 ILE A O 1
ATOM 834 N N . GLU A 1 108 ? 13.091 5.838 -5.614 1.00 83.19 108 GLU A N 1
ATOM 835 C CA . GLU A 1 108 ? 14.145 6.183 -6.575 1.00 83.19 108 GLU A CA 1
ATOM 836 C C . GLU A 1 108 ? 15.344 6.894 -5.928 1.00 83.19 108 GLU A C 1
ATOM 838 O O . GLU A 1 108 ? 16.478 6.756 -6.396 1.00 83.19 108 GLU A O 1
ATOM 843 N N . ALA A 1 109 ? 15.135 7.596 -4.810 1.00 75.44 109 ALA A N 1
ATOM 844 C CA . ALA A 1 109 ? 16.173 8.343 -4.096 1.00 75.44 109 ALA A CA 1
ATOM 845 C C . ALA A 1 109 ? 17.322 7.479 -3.535 1.00 75.44 109 ALA A C 1
ATOM 847 O O . ALA A 1 109 ? 18.308 8.025 -3.038 1.00 75.44 109 ALA A O 1
ATOM 848 N N . PHE A 1 110 ? 17.244 6.146 -3.622 1.00 61.50 110 PHE A N 1
ATOM 849 C CA . PHE A 1 110 ? 18.280 5.245 -3.113 1.00 61.50 110 PHE A CA 1
ATOM 850 C C . PHE A 1 110 ? 19.636 5.374 -3.840 1.00 61.50 110 PHE A C 1
ATOM 852 O O . PHE A 1 110 ? 20.664 4.990 -3.285 1.00 61.50 110 PHE A O 1
ATOM 859 N N . VAL A 1 111 ? 19.688 5.954 -5.048 1.00 63.12 111 VAL A N 1
ATOM 860 C CA . VAL A 1 111 ? 20.946 6.171 -5.789 1.00 63.12 111 VAL A CA 1
ATOM 861 C C . VAL A 1 111 ? 21.089 7.637 -6.193 1.00 63.12 111 VAL A C 1
ATOM 863 O O . VAL A 1 111 ? 20.872 8.011 -7.342 1.00 63.12 111 VAL A O 1
ATOM 866 N N . ILE A 1 112 ? 21.513 8.484 -5.254 1.00 59.84 112 ILE A N 1
ATOM 867 C CA . ILE A 1 112 ? 22.077 9.792 -5.608 1.00 59.84 112 ILE A CA 1
ATOM 868 C C . ILE A 1 112 ? 23.577 9.582 -5.863 1.00 59.84 112 ILE A C 1
ATOM 870 O O . ILE A 1 112 ? 24.309 9.265 -4.920 1.00 59.84 112 ILE A O 1
ATOM 874 N N . PRO A 1 113 ? 24.078 9.734 -7.103 1.00 55.50 113 PRO A N 1
ATOM 875 C CA . PRO A 1 113 ? 25.513 9.721 -7.345 1.00 55.50 113 PRO A CA 1
ATOM 876 C C . PRO A 1 113 ? 26.150 10.879 -6.569 1.00 55.50 113 PRO A C 1
ATOM 878 O O . PRO A 1 113 ? 25.862 12.050 -6.817 1.00 55.50 113 PRO A O 1
ATOM 881 N N . SER A 1 114 ? 27.008 10.555 -5.601 1.00 55.72 114 SER A N 1
ATOM 882 C CA . SER A 1 114 ? 27.784 11.567 -4.888 1.00 55.72 114 SER A CA 1
ATOM 883 C C . SER A 1 114 ? 28.691 12.295 -5.881 1.00 55.72 114 SER A C 1
ATOM 885 O O . SER A 1 114 ? 29.413 11.666 -6.658 1.00 55.72 114 SER A O 1
ATOM 887 N N . THR A 1 115 ? 28.659 13.627 -5.871 1.00 66.94 115 THR A N 1
ATOM 888 C CA . THR A 1 115 ? 29.653 14.427 -6.590 1.00 66.94 115 THR A CA 1
ATOM 889 C C . THR A 1 115 ? 30.937 14.438 -5.773 1.00 66.94 115 THR A C 1
ATOM 891 O O . THR A 1 115 ? 30.940 14.872 -4.622 1.00 66.94 115 THR A O 1
ATOM 894 N N . ALA A 1 116 ? 32.044 13.993 -6.371 1.00 62.66 116 ALA A N 1
ATOM 895 C CA . ALA A 1 116 ? 33.363 14.212 -5.797 1.00 62.66 116 ALA A CA 1
ATOM 896 C C . ALA A 1 116 ? 33.630 15.723 -5.756 1.00 62.66 116 ALA A C 1
ATOM 898 O O . ALA A 1 116 ? 33.886 16.350 -6.783 1.00 62.66 116 ALA A O 1
ATOM 899 N N . ALA A 1 117 ? 33.528 16.321 -4.573 1.00 65.81 117 ALA A N 1
ATOM 900 C CA . ALA A 1 117 ? 33.908 17.707 -4.377 1.00 65.81 117 ALA A CA 1
ATOM 901 C C . ALA A 1 117 ? 35.440 17.807 -4.367 1.00 65.81 117 ALA A C 1
ATOM 903 O O . ALA A 1 117 ? 36.116 17.144 -3.578 1.00 65.81 117 ALA A O 1
ATOM 904 N N . SER A 1 118 ? 35.997 18.634 -5.253 1.00 66.50 118 SER A N 1
ATOM 905 C CA . SER A 1 118 ? 37.409 19.000 -5.203 1.00 66.50 118 SER A CA 1
ATOM 906 C C . SER A 1 118 ? 37.616 19.980 -4.051 1.00 66.50 118 SER A C 1
ATOM 908 O O . SER A 1 118 ? 37.329 21.170 -4.183 1.00 66.50 118 SER A O 1
ATOM 910 N N . PHE A 1 119 ? 38.093 19.482 -2.916 1.00 65.19 119 PHE A N 1
ATOM 911 C CA . PHE A 1 119 ? 38.589 20.335 -1.845 1.00 65.19 119 PHE A CA 1
ATOM 912 C C . PHE A 1 119 ? 40.089 20.534 -2.032 1.00 65.19 119 PHE A C 1
ATOM 914 O O . PHE A 1 119 ? 40.855 19.572 -2.065 1.00 65.19 119 PHE A O 1
ATOM 921 N N . GLU A 1 120 ? 40.504 21.788 -2.168 1.00 68.25 120 GLU A N 1
ATOM 922 C CA . GLU A 1 120 ? 41.909 22.164 -2.088 1.00 68.25 120 GLU A CA 1
ATOM 923 C C . GLU A 1 120 ? 42.197 22.591 -0.647 1.00 68.25 120 GLU A C 1
ATOM 925 O O . GLU A 1 120 ? 41.456 23.383 -0.060 1.00 68.25 120 GLU A O 1
ATOM 930 N N . LEU A 1 121 ? 43.238 22.018 -0.045 1.00 57.31 121 LEU A N 1
ATOM 931 C CA . LEU A 1 121 ? 43.630 22.360 1.318 1.00 57.31 121 LEU A CA 1
ATOM 932 C C . LEU A 1 121 ? 44.257 23.755 1.310 1.00 57.31 121 LEU A C 1
ATOM 934 O O . LEU A 1 121 ? 45.356 23.947 0.790 1.00 57.31 121 LEU A O 1
ATOM 938 N N . LEU A 1 122 ? 43.564 24.727 1.901 1.00 64.62 122 LEU A N 1
ATOM 939 C CA . LEU A 1 122 ? 44.058 26.091 2.048 1.00 64.62 122 LEU A CA 1
ATOM 940 C C . LEU A 1 122 ? 44.497 26.312 3.500 1.00 64.62 122 LEU A C 1
ATOM 942 O O . LEU A 1 122 ? 43.683 26.464 4.408 1.00 64.62 122 LEU A O 1
ATOM 946 N N . GLY A 1 123 ? 45.811 26.357 3.727 1.00 68.50 123 GLY A N 1
ATOM 947 C CA . GLY A 1 123 ? 46.393 26.717 5.023 1.00 68.50 123 GLY A CA 1
ATOM 948 C C . GLY A 1 123 ? 46.442 25.578 6.051 1.00 68.50 123 GLY A C 1
ATOM 949 O O . GLY A 1 123 ? 46.746 24.436 5.727 1.00 68.50 123 GLY A O 1
ATOM 950 N N . ASN A 1 124 ? 46.223 25.907 7.326 1.00 65.25 124 ASN A N 1
ATOM 951 C CA . ASN A 1 124 ? 46.489 25.065 8.503 1.00 65.25 124 ASN A CA 1
ATOM 952 C C . ASN A 1 12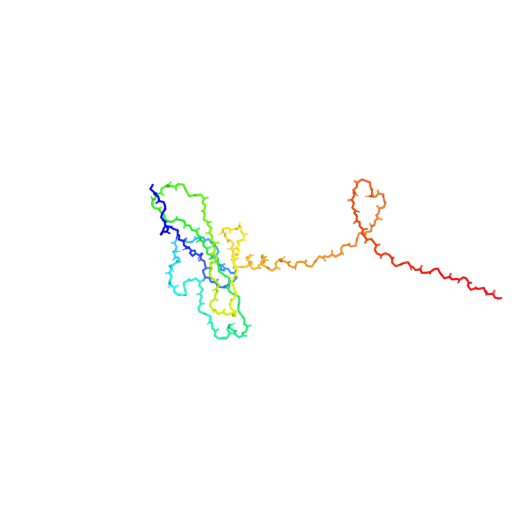4 ? 45.229 24.401 9.096 1.00 65.25 124 ASN A C 1
ATOM 954 O O . ASN A 1 124 ? 45.135 24.207 10.305 1.00 65.25 124 ASN A O 1
ATOM 958 N N . GLN A 1 125 ? 44.272 24.016 8.250 1.00 58.09 125 GLN A N 1
ATOM 959 C CA . GLN A 1 125 ? 42.950 23.495 8.640 1.00 58.09 125 GLN A CA 1
ATOM 960 C C . GLN A 1 125 ? 42.952 22.094 9.301 1.00 58.09 125 GLN A C 1
ATOM 962 O O . GLN A 1 125 ? 41.893 21.511 9.500 1.00 58.09 125 GLN A O 1
ATOM 967 N N . LEU A 1 126 ? 44.116 21.558 9.680 1.00 57.25 126 LEU A N 1
ATOM 968 C CA . LEU A 1 126 ? 44.273 20.246 10.327 1.00 57.25 126 LEU A CA 1
ATOM 969 C C . LEU A 1 126 ? 44.369 20.317 11.862 1.00 57.25 126 LEU A C 1
ATOM 971 O O . LEU A 1 126 ? 44.904 19.415 12.495 1.00 57.25 126 LEU A O 1
ATOM 975 N N . TYR A 1 127 ? 43.856 21.376 12.486 1.00 42.25 127 TYR A N 1
ATOM 976 C CA . TYR A 1 127 ? 43.826 21.490 13.947 1.00 42.25 127 TYR A CA 1
ATOM 977 C C . TYR A 1 127 ? 42.419 21.912 14.405 1.00 42.25 127 TYR A C 1
ATOM 979 O O . TYR A 1 127 ? 42.044 23.049 14.110 1.00 42.25 127 TYR A O 1
ATOM 987 N N . PRO A 1 128 ? 41.618 21.082 15.117 1.00 49.31 128 PRO A N 1
ATOM 988 C CA . PRO A 1 128 ? 41.802 19.700 15.582 1.00 49.31 128 PRO A CA 1
ATOM 989 C C . PRO A 1 128 ? 40.661 18.763 15.102 1.00 49.31 128 PRO A C 1
ATOM 991 O O . PRO A 1 128 ? 39.957 18.171 15.919 1.00 49.31 128 PRO A O 1
ATOM 994 N N . LEU A 1 129 ? 40.409 18.670 13.791 1.00 48.28 129 LEU A N 1
ATOM 995 C CA . LEU A 1 129 ? 39.454 17.694 13.247 1.00 48.28 129 LEU A CA 1
ATOM 996 C C . LEU A 1 129 ? 40.215 16.452 12.768 1.00 48.28 129 LEU A C 1
ATOM 998 O O . LEU A 1 129 ? 40.924 16.514 11.764 1.00 48.28 129 LEU A O 1
ATOM 1002 N N . ASP A 1 130 ? 40.046 15.330 13.466 1.00 48.94 130 ASP A N 1
ATOM 1003 C CA . ASP A 1 130 ? 40.518 14.019 13.014 1.00 48.94 130 ASP A CA 1
ATOM 1004 C C . ASP A 1 130 ? 39.658 13.553 11.827 1.00 48.94 130 ASP A C 1
ATOM 1006 O O . ASP A 1 130 ? 38.638 12.884 11.989 1.00 48.94 130 ASP A O 1
ATOM 1010 N N . LEU A 1 131 ? 40.049 13.954 10.614 1.00 49.69 131 LEU A N 1
ATOM 1011 C CA . LEU A 1 131 ? 39.474 13.466 9.361 1.00 49.69 131 LEU A CA 1
ATOM 1012 C C . LEU A 1 131 ? 40.541 12.664 8.611 1.00 49.69 131 LEU A C 1
ATOM 1014 O O . LEU A 1 131 ? 41.498 13.219 8.068 1.00 49.69 131 LEU A O 1
ATOM 1018 N N . GLU A 1 132 ? 40.389 11.342 8.588 1.00 48.91 132 GLU A N 1
ATOM 1019 C CA . GLU A 1 132 ? 41.312 10.446 7.894 1.00 48.91 132 GLU A CA 1
ATOM 1020 C C . GLU A 1 132 ? 40.976 10.425 6.390 1.00 48.91 132 GLU A C 1
ATOM 1022 O O . GLU A 1 132 ? 40.120 9.679 5.919 1.00 48.91 132 GLU A O 1
ATOM 1027 N N . MET A 1 133 ? 41.617 11.313 5.621 1.00 48.25 133 MET A N 1
ATOM 1028 C CA . MET A 1 133 ? 41.462 11.407 4.164 1.00 48.25 133 MET A CA 1
ATOM 1029 C C . MET A 1 133 ? 42.581 10.630 3.455 1.00 48.25 133 MET A C 1
ATOM 1031 O O . MET A 1 133 ? 43.747 11.028 3.471 1.00 48.25 133 MET A O 1
ATOM 1035 N N . TRP A 1 134 ? 42.234 9.523 2.795 1.00 37.06 134 TRP A N 1
ATOM 1036 C CA . TRP A 1 134 ? 43.190 8.681 2.069 1.00 37.06 134 TRP A CA 1
ATOM 1037 C C . TRP A 1 134 ? 43.539 9.293 0.699 1.00 37.06 134 TRP A C 1
ATOM 1039 O O . TRP A 1 134 ? 42.812 9.130 -0.281 1.00 37.06 134 TRP A O 1
ATOM 1049 N N . VAL A 1 135 ? 44.656 10.023 0.612 1.00 46.47 135 VAL A N 1
ATOM 1050 C CA . VAL A 1 135 ? 45.150 10.602 -0.652 1.00 46.47 135 VAL A CA 1
ATOM 1051 C C . VAL A 1 135 ? 46.058 9.599 -1.371 1.00 46.47 135 VAL A C 1
ATOM 1053 O O . VAL A 1 135 ? 47.223 9.410 -1.020 1.00 46.47 135 VAL A O 1
ATOM 1056 N N . GLY A 1 136 ? 45.535 8.961 -2.419 1.00 42.41 136 GLY A N 1
ATOM 1057 C CA . GLY A 1 136 ? 46.294 8.063 -3.292 1.00 42.41 136 GLY A CA 1
ATOM 1058 C C . GLY A 1 136 ? 47.244 8.814 -4.232 1.00 42.41 136 GLY A C 1
ATOM 1059 O O . GLY A 1 136 ? 46.899 9.096 -5.376 1.00 42.41 136 GLY A O 1
ATOM 1060 N N . GLY A 1 137 ? 48.460 9.125 -3.780 1.00 39.88 137 GLY A N 1
ATOM 1061 C CA . GLY A 1 137 ? 49.495 9.742 -4.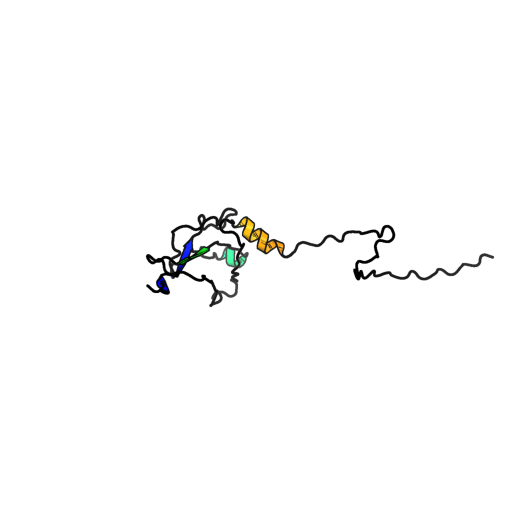617 1.00 39.88 137 GLY A CA 1
ATOM 1062 C C . GLY A 1 137 ? 50.358 8.715 -5.362 1.00 39.88 137 GLY A C 1
ATOM 1063 O O . GLY A 1 137 ? 51.177 8.028 -4.750 1.00 39.88 137 GLY A O 1
ATOM 1064 N N . LYS A 1 138 ? 50.265 8.640 -6.700 1.00 40.22 138 LYS A N 1
ATOM 1065 C CA . LYS A 1 138 ? 51.292 7.961 -7.515 1.00 40.22 138 LYS A CA 1
ATOM 1066 C C . LYS A 1 138 ? 52.590 8.777 -7.465 1.00 40.22 138 LYS A C 1
ATOM 1068 O O . LYS A 1 138 ? 52.664 9.857 -8.044 1.00 40.22 138 LYS A O 1
ATOM 1073 N N . ARG A 1 139 ? 53.629 8.256 -6.799 1.00 36.34 139 ARG A N 1
ATOM 1074 C CA . ARG A 1 139 ? 54.983 8.842 -6.825 1.00 36.34 139 ARG A CA 1
ATOM 1075 C C . ARG A 1 139 ? 55.520 8.857 -8.262 1.00 36.34 139 ARG A C 1
ATOM 1077 O O . ARG A 1 139 ? 55.784 7.799 -8.832 1.00 36.34 139 ARG A O 1
ATOM 1084 N N . ALA A 1 140 ? 55.720 10.044 -8.832 1.00 46.59 140 ALA A N 1
ATOM 1085 C CA . ALA A 1 140 ? 56.514 10.209 -10.045 1.00 46.59 140 ALA A CA 1
ATOM 1086 C C . ALA A 1 140 ? 57.988 9.899 -9.724 1.00 46.59 140 ALA A C 1
ATOM 1088 O O . ALA A 1 140 ? 58.541 10.431 -8.760 1.00 46.59 140 ALA A O 1
ATOM 1089 N N . LYS A 1 141 ? 58.618 9.004 -10.497 1.00 41.12 141 LYS A N 1
ATOM 1090 C CA . LYS A 1 141 ? 60.046 8.692 -10.332 1.00 41.12 141 LYS A CA 1
ATOM 1091 C C . LYS A 1 141 ? 60.908 9.910 -10.714 1.00 41.12 141 LYS A C 1
ATOM 1093 O O . LYS A 1 141 ? 60.575 10.578 -11.695 1.00 41.12 141 LYS A O 1
ATOM 1098 N N . PRO A 1 142 ? 62.020 10.181 -10.005 1.00 44.19 142 PRO A N 1
ATOM 1099 C CA . PRO A 1 142 ? 62.945 11.252 -10.375 1.00 44.19 142 PRO A CA 1
ATOM 1100 C C . PRO A 1 142 ? 63.561 10.981 -11.757 1.00 44.19 142 PRO A C 1
ATOM 1102 O O . PRO A 1 142 ? 63.970 9.853 -12.030 1.00 44.19 142 PRO A O 1
ATOM 1105 N N . ARG A 1 143 ? 63.634 11.997 -12.629 1.00 48.50 143 ARG A N 1
ATOM 1106 C CA . ARG A 1 143 ? 64.420 11.929 -13.876 1.00 48.50 143 ARG A CA 1
ATOM 1107 C C . ARG A 1 143 ? 65.900 12.106 -13.536 1.00 48.50 143 ARG A C 1
ATOM 1109 O O . ARG A 1 143 ? 66.258 13.081 -12.881 1.00 48.50 143 ARG A O 1
ATOM 1116 N N . GLU A 1 144 ? 66.740 11.180 -13.990 1.00 49.38 144 GLU A N 1
ATOM 1117 C CA . GLU A 1 144 ? 68.199 11.311 -13.923 1.00 49.38 144 GLU A CA 1
ATOM 1118 C C . GLU A 1 144 ? 68.687 12.473 -14.810 1.00 49.38 144 GLU A C 1
ATOM 1120 O O . GLU A 1 144 ? 68.112 12.709 -15.881 1.00 49.38 144 GLU A O 1
ATOM 1125 N N . PRO A 1 145 ? 69.730 13.214 -14.395 1.00 48.00 145 PRO A N 1
ATOM 1126 C CA . PRO A 1 145 ? 70.284 14.296 -15.194 1.00 48.00 145 PRO A CA 1
ATOM 1127 C C . PRO A 1 145 ? 71.082 13.743 -16.383 1.00 48.00 145 PRO A C 1
ATOM 1129 O O . PRO A 1 145 ? 72.092 13.059 -16.221 1.00 48.00 145 PRO A O 1
ATOM 1132 N N . THR A 1 146 ? 70.645 14.079 -17.596 1.00 50.22 146 THR A N 1
ATOM 1133 C CA . THR A 1 146 ? 71.402 13.850 -18.829 1.00 50.22 146 THR A CA 1
ATOM 1134 C C . THR A 1 146 ? 72.645 14.742 -18.826 1.00 50.22 146 THR A C 1
ATOM 1136 O O . THR A 1 146 ? 72.532 15.962 -18.909 1.00 50.22 146 THR A O 1
ATOM 1139 N N . ASN A 1 147 ? 73.833 14.147 -18.726 1.00 41.94 147 ASN A N 1
ATOM 1140 C CA . ASN A 1 147 ? 75.098 14.872 -18.817 1.00 41.94 147 ASN A CA 1
ATOM 1141 C C . ASN A 1 147 ? 75.384 15.228 -20.290 1.00 41.94 147 ASN A C 1
ATOM 1143 O O . ASN A 1 147 ? 75.644 14.338 -21.104 1.00 41.94 147 ASN A O 1
ATOM 1147 N N . SER A 1 148 ? 75.286 16.511 -20.646 1.00 46.34 148 SER A N 1
ATOM 1148 C CA . SER A 1 148 ? 75.687 17.036 -21.955 1.00 46.34 148 SER A CA 1
ATOM 1149 C C . SER A 1 148 ? 77.206 17.203 -22.006 1.00 46.34 148 SER A C 1
ATOM 1151 O O . SER A 1 148 ? 77.777 17.858 -21.134 1.00 46.34 148 SER A O 1
ATOM 1153 N N . ARG A 1 149 ? 77.835 16.613 -23.027 1.00 39.78 149 ARG A N 1
ATOM 1154 C CA . ARG A 1 149 ? 79.204 16.943 -23.447 1.00 39.78 149 ARG A CA 1
ATOM 1155 C C . ARG A 1 149 ? 79.288 18.358 -24.001 1.00 39.78 149 ARG A C 1
ATOM 1157 O O . ARG A 1 149 ? 78.283 18.789 -24.609 1.00 39.78 149 ARG A O 1
#

Foldseek 3Di:
DDQDPVQKFKFAAPALDQDQQAGFATDPHTQDPPDPPSRHHDDDPVCLVVPDDGDHDMDIDGHDPDPDDDPDDDDDDPDADPDPSDGDDDDDLPD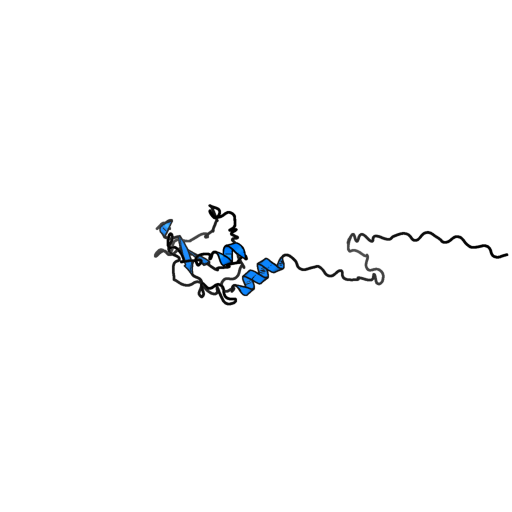RTDGPNSVVCVVVVPDDPDDDDDDDDDPDPVPPDPDDDDDDDDDDDDDDDDDDD

Radius of gyration: 28.17 Å; chains: 1; bounding box: 97×44×49 Å